Protein AF-A0A0G1XMI0-F1 (afdb_monomer_lite)

Foldseek 3Di:
DDDDDDDQDDDPPPCSVVVQVVVCVVVVHDDDDPDPQLVDPPCCVVRVNDDDDDDDFDQPDPRDTDD

Radius of gyration: 13.02 Å; chains: 1; bounding box: 24×29×34 Å

Secondary structure (DSSP, 8-state):
-PPP-------TTSSHHHHHHHHHHHHT-------TTTTSTT-TGGGTPPPS------B-TTSPBP-

Sequence (67 aa):
MKPKVTAIVGPTASGKTGLGIEVAKRWNGEVISIDSRQVYRGMDIGTAKPEGTWVESEIKKGGSIKD

Organism: NCBI:txid1618979

Structure (mmCIF, N/CA/C/O backbone):
data_AF-A0A0G1XMI0-F1
#
_entry.id   AF-A0A0G1XMI0-F1
#
loop_
_atom_site.group_PDB
_atom_site.id
_atom_site.type_symbol
_atom_site.label_atom_id
_atom_site.label_alt_id
_atom_site.label_comp_id
_atom_site.label_asym_id
_atom_site.label_entity_id
_atom_site.label_seq_id
_atom_site.pdbx_PDB_ins_code
_atom_site.Cartn_x
_atom_site.Cartn_y
_atom_site.Cartn_z
_atom_site.occupancy
_atom_site.B_iso_or_equiv
_atom_site.auth_seq_id
_atom_site.auth_comp_id
_atom_site.auth_asym_id
_atom_site.auth_atom_id
_atom_site.pdbx_PDB_model_num
ATOM 1 N N . MET A 1 1 ? -11.793 11.834 20.430 1.00 75.81 1 MET A N 1
ATOM 2 C CA . MET A 1 1 ? -11.133 10.513 20.284 1.00 75.81 1 MET A CA 1
ATOM 3 C C . MET A 1 1 ? -10.105 10.601 19.165 1.00 75.81 1 MET A C 1
ATOM 5 O O . MET A 1 1 ? -10.351 11.342 18.224 1.00 75.81 1 MET A O 1
ATOM 9 N N . LYS A 1 2 ? -8.964 9.905 19.267 1.00 84.56 2 LYS A N 1
ATOM 10 C CA . LYS A 1 2 ? -7.983 9.833 18.167 1.00 84.56 2 LYS A CA 1
ATOM 11 C C . LYS A 1 2 ? -8.438 8.799 17.119 1.00 84.56 2 LYS A C 1
ATOM 13 O O . LYS A 1 2 ? -9.056 7.813 17.528 1.00 84.56 2 LYS A O 1
ATOM 18 N N . PRO A 1 3 ? -8.143 8.989 15.818 1.00 85.56 3 PRO A N 1
ATOM 19 C CA . PRO A 1 3 ? -8.426 7.981 14.798 1.00 85.56 3 PRO A CA 1
ATOM 20 C C . PRO A 1 3 ? -7.713 6.666 15.125 1.00 85.56 3 PRO A C 1
ATOM 22 O O . PRO A 1 3 ? -6.565 6.678 15.577 1.00 85.56 3 PRO A O 1
ATOM 25 N N . LYS A 1 4 ? -8.384 5.534 14.902 1.00 90.12 4 LYS A N 1
ATOM 26 C CA . LYS A 1 4 ? -7.732 4.221 14.955 1.00 90.12 4 LYS A CA 1
ATOM 27 C C . LYS A 1 4 ? -6.990 4.001 13.640 1.00 90.12 4 LYS A C 1
ATOM 29 O O . LYS A 1 4 ? -7.554 4.248 12.581 1.00 90.12 4 LYS A O 1
ATOM 34 N N . VAL A 1 5 ? -5.749 3.533 13.721 1.00 93.06 5 VAL A N 1
ATOM 35 C CA . VAL A 1 5 ? -4.899 3.274 12.554 1.00 93.06 5 VAL A CA 1
ATOM 36 C C . VAL A 1 5 ? -4.482 1.811 12.569 1.00 93.06 5 VAL A C 1
ATOM 38 O O . VAL A 1 5 ? -3.979 1.319 13.579 1.00 93.06 5 VAL A O 1
ATOM 41 N N . THR A 1 6 ? -4.680 1.125 11.447 1.00 94.50 6 THR A N 1
ATOM 42 C CA . THR A 1 6 ? -4.225 -0.251 11.235 1.00 94.50 6 THR A CA 1
ATOM 43 C C . THR A 1 6 ? -3.034 -0.233 10.286 1.00 94.50 6 THR A C 1
ATOM 45 O O . THR A 1 6 ? -3.140 0.268 9.172 1.00 94.50 6 THR A O 1
ATOM 48 N N . ALA A 1 7 ? -1.902 -0.787 10.722 1.00 96.44 7 ALA A N 1
ATOM 49 C CA . ALA A 1 7 ? -0.708 -0.919 9.896 1.00 96.44 7 ALA A CA 1
ATOM 50 C C . ALA A 1 7 ? -0.597 -2.347 9.349 1.00 96.44 7 ALA A C 1
ATOM 52 O O . ALA A 1 7 ? -0.588 -3.309 10.116 1.00 96.44 7 ALA A O 1
ATOM 53 N N . ILE A 1 8 ? -0.486 -2.479 8.027 1.00 96.56 8 ILE A N 1
ATOM 54 C CA . ILE A 1 8 ? -0.252 -3.758 7.347 1.00 96.56 8 ILE A CA 1
ATOM 55 C C . ILE A 1 8 ? 1.199 -3.771 6.874 1.00 96.56 8 ILE A C 1
ATOM 57 O O . ILE A 1 8 ? 1.576 -3.037 5.963 1.00 96.56 8 ILE A O 1
ATOM 61 N N . VAL A 1 9 ? 2.019 -4.602 7.515 1.00 96.81 9 VAL A N 1
ATOM 62 C CA . VAL A 1 9 ? 3.470 -4.681 7.292 1.00 96.81 9 VAL A CA 1
ATOM 63 C C . VAL A 1 9 ? 3.877 -6.073 6.816 1.00 96.81 9 VAL A C 1
ATOM 65 O O . VAL A 1 9 ? 3.153 -7.045 7.011 1.00 96.81 9 VAL A O 1
ATOM 68 N N . GLY A 1 10 ? 5.033 -6.170 6.162 1.00 95.94 10 GLY A N 1
ATOM 69 C CA . GLY A 1 10 ? 5.536 -7.425 5.599 1.00 95.94 10 GLY A CA 1
ATOM 70 C C . GLY A 1 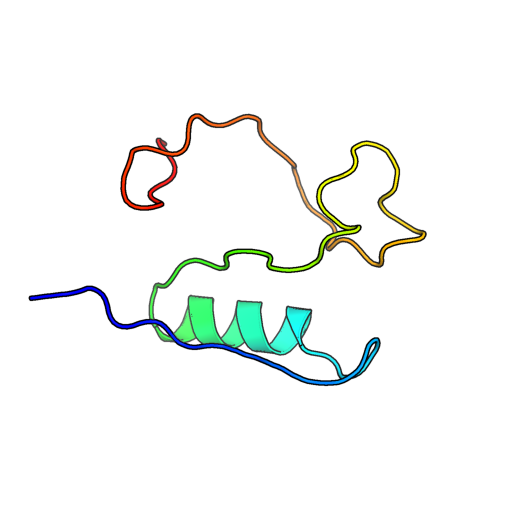10 ? 6.431 -7.212 4.373 1.00 95.94 10 GLY A C 1
ATOM 71 O O . GLY A 1 10 ? 6.477 -6.101 3.830 1.00 95.94 10 GLY A O 1
ATOM 72 N N . PRO A 1 11 ? 7.135 -8.260 3.911 1.00 96.44 11 PRO A N 1
ATOM 73 C CA . PRO A 1 11 ? 8.094 -8.158 2.814 1.00 96.44 11 PRO A CA 1
ATOM 74 C C . PRO A 1 11 ? 7.426 -7.770 1.488 1.00 96.44 11 PRO A C 1
ATOM 76 O O . PRO A 1 11 ? 6.212 -7.898 1.308 1.00 96.44 11 PRO A O 1
ATOM 79 N N . THR A 1 12 ? 8.205 -7.251 0.539 1.00 93.69 12 THR A N 1
ATOM 80 C CA . THR A 1 12 ? 7.726 -7.002 -0.832 1.00 93.69 12 THR A CA 1
ATOM 81 C C . THR A 1 12 ? 7.155 -8.292 -1.433 1.00 93.69 12 THR A C 1
ATOM 83 O O . THR A 1 12 ? 7.610 -9.382 -1.102 1.00 93.69 12 THR A O 1
ATOM 86 N N . ALA A 1 13 ? 6.123 -8.167 -2.273 1.00 93.38 13 ALA A N 1
ATOM 87 C CA . ALA A 1 13 ? 5.381 -9.280 -2.878 1.00 93.38 13 ALA A CA 1
ATOM 88 C C . ALA A 1 13 ? 4.559 -10.176 -1.919 1.00 93.38 13 ALA A C 1
ATOM 90 O O . ALA A 1 13 ? 3.931 -11.124 -2.372 1.00 93.38 13 ALA A O 1
ATOM 91 N N . SER A 1 14 ? 4.439 -9.846 -0.627 1.00 96.56 14 SER A N 1
ATOM 92 C CA . SER A 1 14 ? 3.627 -10.629 0.327 1.00 96.56 14 SER A CA 1
ATOM 93 C C . SER A 1 14 ? 2.105 -10.391 0.263 1.00 96.56 14 SER A C 1
ATOM 95 O O . SER A 1 14 ? 1.394 -10.766 1.190 1.00 96.56 14 SER A O 1
ATOM 97 N N . GLY A 1 15 ? 1.592 -9.694 -0.758 1.00 95.19 15 GLY A N 1
ATOM 98 C CA . GLY A 1 15 ? 0.148 -9.443 -0.921 1.00 95.19 15 GLY A CA 1
ATOM 99 C C . GLY A 1 15 ? -0.459 -8.296 -0.091 1.00 95.19 15 GLY A C 1
ATOM 100 O O . GLY A 1 15 ? -1.679 -8.158 -0.046 1.00 95.19 15 GLY A O 1
ATOM 101 N N . LYS A 1 16 ? 0.357 -7.434 0.537 1.00 96.94 16 LYS A N 1
ATOM 102 C CA . LYS A 1 16 ? -0.117 -6.347 1.428 1.00 96.94 16 LYS A CA 1
ATOM 103 C C . LYS A 1 16 ? -1.148 -5.410 0.795 1.00 96.94 16 LYS A C 1
ATOM 105 O O . LYS A 1 16 ? -2.115 -5.053 1.457 1.00 96.94 16 LYS A O 1
ATOM 110 N N . THR A 1 17 ? -0.942 -5.017 -0.463 1.00 95.25 17 THR A N 1
ATOM 111 C CA . THR A 1 17 ? -1.842 -4.097 -1.175 1.00 95.25 17 THR A CA 1
ATOM 112 C C . THR A 1 17 ? -3.257 -4.665 -1.269 1.00 95.25 17 THR A C 1
ATOM 114 O O . THR A 1 17 ? -4.212 -3.966 -0.946 1.00 95.25 17 THR A O 1
ATOM 117 N N . GLY A 1 18 ? -3.390 -5.946 -1.632 1.00 95.25 18 GLY A N 1
ATOM 118 C CA . GLY A 1 18 ? -4.689 -6.621 -1.707 1.00 95.25 18 GLY A CA 1
ATOM 119 C C . GLY A 1 18 ? -5.382 -6.669 -0.347 1.00 95.25 18 GLY A C 1
ATOM 120 O O . GLY A 1 18 ? -6.519 -6.219 -0.221 1.00 95.25 18 GLY A O 1
ATOM 121 N N . LEU A 1 19 ? -4.656 -7.095 0.694 1.00 96.75 19 LEU A N 1
ATOM 122 C CA . LEU A 1 19 ? -5.186 -7.133 2.059 1.00 96.75 19 LEU A CA 1
ATOM 123 C C . LEU A 1 19 ? -5.626 -5.745 2.550 1.00 96.75 19 LEU A C 1
ATOM 125 O O . LEU A 1 19 ? -6.686 -5.614 3.154 1.00 96.75 19 LEU A O 1
ATOM 129 N N . GLY A 1 20 ? -4.842 -4.697 2.280 1.00 96.00 20 GLY A N 1
ATOM 130 C CA . GLY A 1 20 ? -5.188 -3.327 2.666 1.00 96.00 20 GLY A CA 1
ATOM 131 C C . GLY A 1 20 ? -6.487 -2.841 2.033 1.00 96.00 20 GLY A C 1
ATOM 132 O O . GLY A 1 20 ? -7.315 -2.250 2.724 1.00 96.00 20 GLY A O 1
ATOM 133 N N . ILE A 1 21 ? -6.706 -3.156 0.755 1.00 94.62 21 ILE A N 1
ATOM 134 C CA . ILE A 1 21 ? -7.944 -2.819 0.042 1.00 94.62 21 ILE A CA 1
ATOM 135 C C . ILE A 1 21 ? -9.140 -3.574 0.636 1.00 94.62 21 ILE A C 1
ATOM 137 O O . ILE A 1 21 ? -10.194 -2.976 0.857 1.00 94.62 21 ILE A O 1
ATOM 141 N N . GLU A 1 22 ? -9.001 -4.870 0.918 1.00 96.56 22 GLU A N 1
ATOM 142 C CA . GLU A 1 22 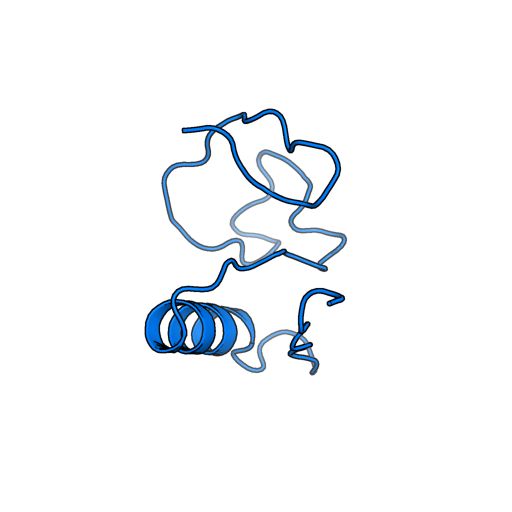? -10.072 -5.671 1.528 1.00 96.56 22 GLU A CA 1
ATOM 143 C C . GLU A 1 22 ? -10.447 -5.169 2.927 1.00 96.56 22 GLU A C 1
ATOM 145 O O . GLU A 1 22 ? -11.629 -5.008 3.239 1.00 96.56 22 GLU A O 1
ATOM 150 N N . VAL A 1 23 ? -9.445 -4.869 3.757 1.00 96.06 23 VAL A N 1
ATOM 151 C CA . VAL A 1 23 ? -9.631 -4.321 5.108 1.00 96.06 23 VAL A CA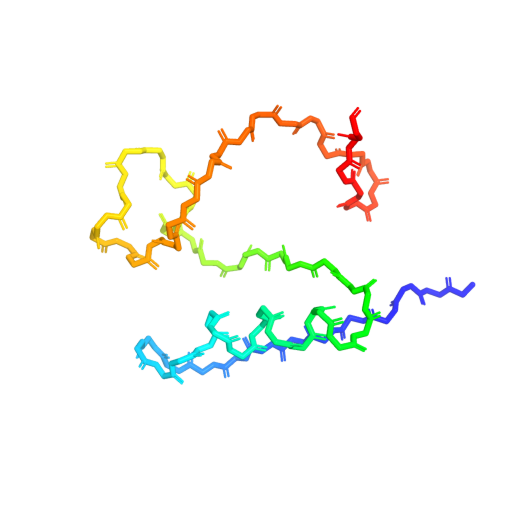 1
ATOM 152 C C . VAL A 1 23 ? -10.328 -2.961 5.056 1.00 96.06 23 VAL A C 1
ATOM 154 O O . VAL A 1 23 ? -11.295 -2.744 5.789 1.00 96.06 23 VAL A O 1
ATOM 157 N N . ALA A 1 24 ? -9.889 -2.070 4.165 1.00 94.94 24 ALA A N 1
ATOM 158 C CA . ALA A 1 24 ? -10.497 -0.756 3.979 1.00 94.94 24 ALA A CA 1
ATOM 159 C C . ALA A 1 24 ? -11.969 -0.867 3.556 1.00 94.94 24 ALA A C 1
ATOM 161 O O . ALA A 1 24 ? -12.830 -0.251 4.182 1.00 94.94 24 ALA A O 1
ATOM 1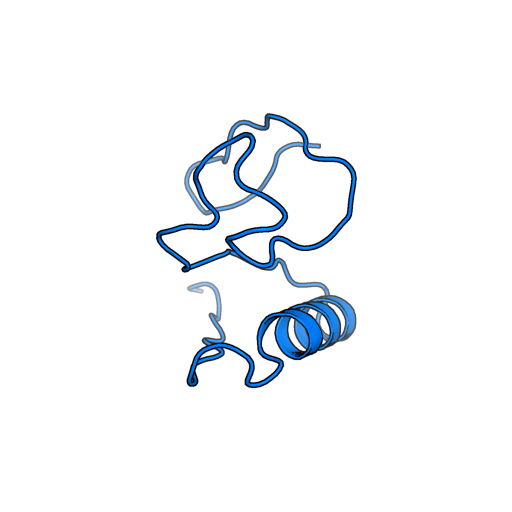62 N N . LYS A 1 25 ? -12.288 -1.731 2.581 1.00 95.38 25 LYS A N 1
ATOM 163 C CA . LYS A 1 25 ? -13.677 -1.999 2.163 1.00 95.38 25 LYS A CA 1
ATOM 164 C C . LYS A 1 25 ? -14.536 -2.535 3.307 1.00 95.38 25 LYS A C 1
ATOM 166 O O . LYS A 1 25 ? -15.672 -2.104 3.473 1.00 95.38 25 LYS A O 1
ATOM 171 N N . ARG A 1 26 ? -14.002 -3.456 4.117 1.00 97.06 26 ARG A N 1
ATOM 172 C CA . ARG A 1 26 ? -14.741 -4.082 5.226 1.00 97.06 26 ARG A CA 1
ATOM 173 C C . ARG A 1 26 ? -15.092 -3.104 6.347 1.00 97.06 26 ARG A C 1
ATOM 175 O O . ARG A 1 26 ? -16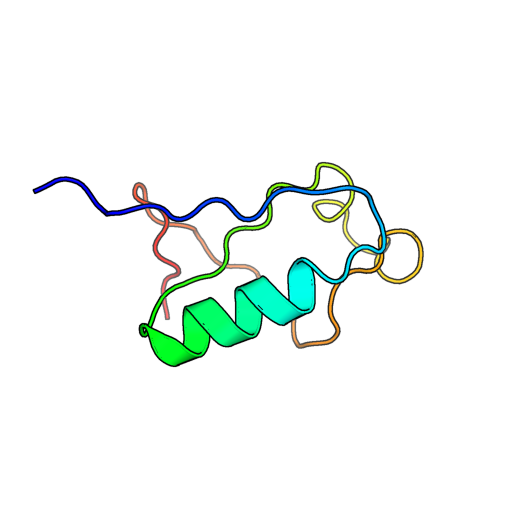.107 -3.295 7.014 1.00 97.06 26 ARG A O 1
ATOM 182 N N . TRP A 1 27 ? -14.259 -2.095 6.581 1.00 94.69 27 TRP A N 1
ATOM 183 C CA . TRP A 1 27 ? -14.429 -1.143 7.684 1.00 94.69 27 TRP A CA 1
ATOM 184 C C . TRP A 1 27 ? -14.763 0.279 7.242 1.00 94.69 27 TRP A C 1
ATOM 186 O O . TRP A 1 27 ? -14.749 1.178 8.080 1.00 94.69 27 TRP A O 1
ATOM 196 N N . ASN A 1 28 ? -15.089 0.480 5.961 1.00 92.88 28 ASN A N 1
ATOM 197 C CA . ASN A 1 28 ? -15.322 1.805 5.385 1.00 92.88 28 ASN A CA 1
ATOM 198 C C . ASN A 1 28 ? -14.169 2.776 5.708 1.00 92.88 28 ASN A C 1
ATOM 200 O O . ASN A 1 28 ? -14.379 3.893 6.181 1.00 92.88 28 ASN A O 1
ATOM 204 N N . GLY A 1 29 ? -12.942 2.278 5.551 1.00 91.62 29 GLY A N 1
ATOM 205 C CA . GLY A 1 29 ? -11.706 3.002 5.814 1.00 91.62 29 GLY A CA 1
ATOM 206 C C . GLY A 1 29 ? -10.995 3.426 4.535 1.00 91.62 29 GLY A C 1
ATOM 207 O O . GLY A 1 29 ? -11.388 3.068 3.427 1.00 91.62 29 GLY A O 1
ATOM 208 N N . GLU A 1 30 ? -9.897 4.150 4.715 1.00 91.62 30 GLU A N 1
ATOM 209 C CA . GLU A 1 30 ? -9.039 4.635 3.635 1.00 91.62 30 GLU A CA 1
ATOM 210 C C . GLU A 1 30 ? -7.683 3.916 3.671 1.00 91.62 30 GLU A C 1
ATOM 212 O O . GLU A 1 30 ? -7.173 3.569 4.741 1.00 91.62 30 GLU A O 1
ATOM 217 N N . VAL A 1 31 ? -7.084 3.697 2.498 1.00 91.94 31 VAL A N 1
ATOM 218 C CA . VAL A 1 31 ? -5.724 3.153 2.380 1.00 91.94 31 VAL A CA 1
ATOM 219 C C . VAL A 1 31 ? -4.748 4.305 2.183 1.00 91.94 31 VAL A C 1
ATOM 221 O O . VAL A 1 31 ? -4.863 5.067 1.229 1.00 91.94 31 VAL A O 1
ATOM 224 N N . ILE A 1 32 ? -3.742 4.384 3.05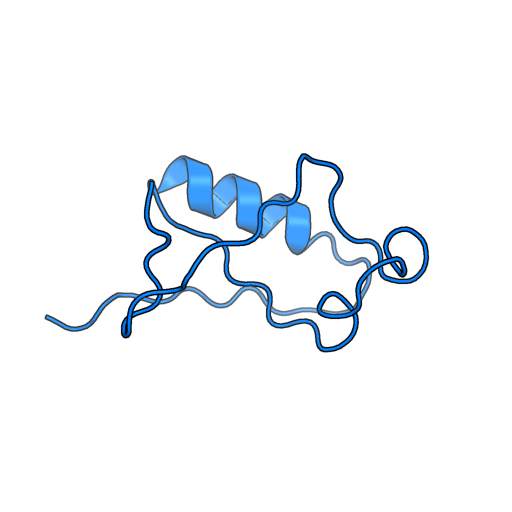1 1.00 92.38 32 ILE A N 1
ATOM 225 C CA . ILE A 1 32 ? -2.611 5.301 2.901 1.00 92.38 32 ILE A CA 1
ATOM 226 C C . ILE A 1 32 ? -1.387 4.464 2.532 1.00 92.38 32 ILE A C 1
ATOM 228 O O . ILE A 1 32 ? -0.985 3.586 3.298 1.00 92.38 32 ILE A O 1
ATOM 232 N N . SER A 1 33 ? -0.797 4.716 1.360 1.00 91.81 33 SER A N 1
ATOM 233 C CA . SER A 1 33 ? 0.447 4.046 0.968 1.00 91.81 33 SER A CA 1
ATOM 234 C C . SER A 1 33 ? 1.614 4.547 1.823 1.00 91.81 33 SER A C 1
ATOM 236 O O . SER A 1 33 ? 1.785 5.750 2.015 1.00 91.81 33 SER A O 1
ATOM 238 N N . ILE A 1 34 ? 2.423 3.612 2.328 1.00 92.56 34 ILE A N 1
ATOM 239 C CA . ILE A 1 34 ? 3.668 3.878 3.072 1.00 92.56 34 ILE A CA 1
ATOM 240 C C . ILE A 1 34 ? 4.853 3.224 2.334 1.00 92.56 34 ILE A C 1
ATOM 242 O O . ILE A 1 34 ? 5.803 2.732 2.937 1.00 92.56 34 ILE A O 1
ATOM 246 N N . ASP A 1 35 ? 4.782 3.171 1.003 1.00 93.00 35 ASP A N 1
ATOM 247 C CA . ASP A 1 35 ? 5.869 2.704 0.142 1.00 93.00 35 ASP A CA 1
ATOM 248 C C . ASP A 1 35 ? 6.588 3.909 -0.480 1.00 93.00 35 ASP A C 1
ATOM 250 O O . ASP A 1 35 ? 5.987 4.716 -1.192 1.00 93.00 35 ASP A O 1
ATOM 254 N N . SER A 1 36 ? 7.890 4.040 -0.219 1.00 93.25 36 SER A N 1
ATOM 255 C CA . SER A 1 36 ? 8.696 5.175 -0.688 1.00 93.25 36 SER A CA 1
ATOM 256 C C . SER A 1 36 ? 8.908 5.207 -2.202 1.00 93.25 36 SER A C 1
ATOM 258 O O . SER A 1 36 ? 9.387 6.212 -2.723 1.00 93.25 36 SER A O 1
ATOM 260 N N . ARG A 1 37 ? 8.575 4.133 -2.924 1.00 94.06 37 ARG A N 1
ATOM 261 C CA . ARG A 1 37 ? 8.728 4.026 -4.380 1.00 94.06 37 ARG A CA 1
ATOM 262 C C . ARG A 1 37 ? 7.414 4.306 -5.105 1.00 94.06 37 ARG A C 1
ATOM 264 O O . ARG A 1 37 ? 7.445 4.855 -6.201 1.00 94.06 37 ARG A O 1
ATOM 271 N N . GLN A 1 38 ? 6.263 4.005 -4.504 1.00 91.94 38 GLN A N 1
ATOM 272 C CA . GLN A 1 38 ? 4.956 4.252 -5.137 1.00 91.94 38 GLN A CA 1
ATOM 273 C C . GLN A 1 38 ? 4.583 5.740 -5.244 1.00 91.94 38 GLN A C 1
ATOM 275 O O . GLN A 1 38 ? 3.683 6.091 -6.004 1.00 91.94 38 GLN A O 1
ATOM 280 N N . VAL A 1 39 ? 5.291 6.632 -4.548 1.00 90.44 39 VAL A N 1
ATOM 281 C CA . VAL A 1 39 ? 5.080 8.088 -4.653 1.00 90.44 39 VAL A CA 1
ATOM 282 C C . VAL A 1 39 ? 5.490 8.665 -6.015 1.00 90.44 39 VAL A C 1
ATOM 284 O O . VAL A 1 39 ? 5.017 9.734 -6.398 1.00 90.44 39 VAL A O 1
ATOM 287 N N . TYR A 1 40 ? 6.363 7.981 -6.763 1.00 91.62 40 TYR A N 1
ATOM 288 C CA . TYR A 1 40 ? 6.859 8.478 -8.045 1.00 91.62 40 TYR A CA 1
ATOM 289 C C . TYR A 1 40 ? 5.828 8.286 -9.164 1.00 91.62 40 TYR A C 1
ATOM 291 O O . TYR A 1 40 ? 5.252 7.207 -9.347 1.00 91.62 40 TYR A O 1
ATOM 299 N N . ARG A 1 41 ? 5.601 9.348 -9.943 1.00 89.50 41 ARG A N 1
ATOM 300 C CA . ARG A 1 41 ? 4.725 9.330 -11.125 1.00 89.50 41 ARG A CA 1
ATOM 301 C C . ARG A 1 41 ? 5.434 8.659 -12.303 1.00 89.50 41 ARG A C 1
ATOM 303 O O . ARG A 1 41 ? 6.639 8.822 -12.464 1.00 89.50 41 ARG A O 1
ATOM 310 N N . GLY A 1 42 ? 4.688 7.901 -13.107 1.00 91.25 42 GLY A N 1
ATOM 311 C CA . GLY A 1 42 ? 5.219 7.170 -14.266 1.00 91.25 42 GLY A CA 1
ATOM 312 C C . GLY A 1 42 ? 6.047 5.923 -13.923 1.00 91.25 42 GLY A C 1
ATOM 313 O O . GLY A 1 42 ? 6.546 5.258 -14.824 1.00 91.25 42 GLY A O 1
ATOM 314 N N . MET A 1 43 ? 6.185 5.576 -12.638 1.00 93.94 43 MET A N 1
ATOM 315 C CA . MET A 1 43 ? 6.905 4.384 -12.171 1.00 93.94 43 MET A CA 1
ATOM 316 C C . MET A 1 43 ? 5.955 3.257 -11.743 1.00 93.94 43 MET A C 1
ATOM 318 O O . MET A 1 43 ? 6.188 2.599 -10.734 1.00 93.94 43 MET A O 1
ATOM 322 N N . ASP A 1 44 ? 4.870 3.019 -12.473 1.00 92.69 44 ASP A N 1
ATOM 323 C CA . ASP A 1 44 ? 3.778 2.172 -11.970 1.00 92.69 44 ASP A CA 1
ATOM 324 C C . ASP A 1 44 ? 4.132 0.674 -12.001 1.00 92.69 44 ASP A C 1
ATOM 326 O O . ASP A 1 44 ? 4.052 -0.006 -10.976 1.00 92.69 44 ASP A O 1
ATOM 330 N N . ILE A 1 45 ? 4.645 0.183 -13.137 1.00 92.50 45 ILE A N 1
ATOM 331 C CA . ILE A 1 45 ? 5.004 -1.236 -13.332 1.00 92.50 45 ILE A CA 1
ATOM 332 C C . ILE A 1 45 ? 6.127 -1.658 -12.373 1.00 92.50 45 ILE A C 1
ATOM 334 O O . ILE A 1 45 ? 5.993 -2.621 -11.622 1.00 92.50 45 ILE A O 1
ATOM 338 N N . GLY A 1 46 ? 7.236 -0.910 -12.354 1.00 93.19 46 GLY A N 1
ATOM 339 C CA . GLY A 1 46 ? 8.421 -1.254 -11.558 1.00 93.19 46 GLY A CA 1
ATOM 340 C C . GLY A 1 46 ? 8.242 -1.115 -10.042 1.00 93.19 46 GLY A C 1
ATOM 341 O O . GLY A 1 46 ? 9.103 -1.566 -9.287 1.00 93.19 46 GLY A O 1
ATOM 342 N N . THR A 1 47 ? 7.154 -0.490 -9.582 1.00 93.00 47 THR A N 1
ATOM 343 C CA . THR A 1 47 ? 6.842 -0.315 -8.151 1.00 93.00 47 THR A CA 1
ATOM 344 C C . THR A 1 47 ? 5.593 -1.076 -7.718 1.00 93.00 47 THR A C 1
ATOM 346 O O . THR A 1 47 ? 5.138 -0.919 -6.582 1.00 93.00 47 THR A O 1
ATOM 349 N N . ALA A 1 48 ? 5.054 -1.923 -8.605 1.00 93.75 48 ALA A N 1
ATOM 350 C CA . ALA A 1 48 ? 3.826 -2.679 -8.380 1.00 93.75 48 ALA A CA 1
ATOM 351 C C . ALA A 1 48 ? 2.691 -1.785 -7.847 1.00 93.75 48 ALA A C 1
ATOM 353 O O . ALA A 1 48 ? 1.986 -2.143 -6.896 1.00 93.75 48 ALA A O 1
ATOM 354 N N . LYS A 1 49 ? 2.561 -0.581 -8.413 1.00 93.12 49 LYS A N 1
ATOM 355 C CA . LYS A 1 49 ? 1.490 0.345 -8.056 1.00 93.12 49 LYS A CA 1
ATOM 356 C C . LYS A 1 49 ? 0.150 -0.261 -8.503 1.00 93.12 49 LYS A C 1
ATOM 358 O O . LYS A 1 49 ? 0.094 -0.812 -9.602 1.00 93.12 49 LYS A O 1
ATOM 363 N N . PRO A 1 50 ? -0.909 -0.214 -7.673 1.00 91.94 50 PRO A N 1
ATOM 364 C CA . PRO A 1 50 ? -2.202 -0.760 -8.068 1.00 91.94 50 PRO A CA 1
ATOM 365 C C . PRO A 1 50 ? -2.759 -0.037 -9.301 1.00 91.94 50 PRO A C 1
ATOM 367 O O . PRO A 1 50 ? -2.570 1.169 -9.468 1.00 91.94 50 PRO A O 1
ATOM 370 N N . GLU A 1 51 ? -3.457 -0.782 -10.155 1.00 90.25 51 GLU A N 1
ATOM 371 C CA . GLU A 1 51 ? -4.178 -0.215 -11.293 1.00 90.25 51 GLU A CA 1
ATOM 372 C C . GLU A 1 51 ? -5.360 0.641 -10.819 1.00 90.25 51 GLU A C 1
ATOM 374 O O . GLU A 1 51 ? -5.994 0.350 -9.801 1.00 90.25 51 GLU A O 1
ATOM 379 N N . GLY A 1 52 ? -5.667 1.697 -11.570 1.00 87.88 52 GLY A N 1
ATOM 380 C CA . GLY A 1 52 ? -6.791 2.580 -11.286 1.00 87.88 52 GLY A CA 1
ATOM 381 C C . GLY A 1 52 ? -6.613 3.973 -11.878 1.00 87.88 52 GLY A C 1
ATOM 382 O O . GLY A 1 52 ? -5.588 4.295 -12.482 1.00 87.88 52 GLY A O 1
ATOM 383 N N . THR A 1 53 ? -7.629 4.810 -11.684 1.00 86.94 53 THR A N 1
ATOM 384 C CA . THR A 1 53 ? -7.566 6.231 -12.027 1.00 86.94 53 THR A CA 1
ATOM 385 C C . THR A 1 53 ? -6.890 6.988 -10.891 1.00 86.94 53 THR A C 1
ATOM 387 O O . THR A 1 53 ? -7.413 7.040 -9.778 1.00 86.94 53 THR A O 1
ATOM 390 N N . TRP A 1 54 ? -5.735 7.585 -11.174 1.00 84.94 54 TRP A N 1
ATOM 391 C CA . TRP A 1 54 ? -5.024 8.439 -10.227 1.00 84.94 54 TRP A CA 1
ATOM 392 C C . TRP A 1 54 ? -5.481 9.882 -10.393 1.00 84.94 54 TRP A C 1
ATOM 394 O O . TRP A 1 54 ? -5.432 10.430 -11.494 1.00 84.94 54 TRP A O 1
ATOM 404 N N . VAL A 1 55 ? -5.923 10.488 -9.295 1.00 82.62 55 VAL A N 1
ATOM 405 C CA . VAL A 1 55 ? -6.346 11.888 -9.252 1.00 82.62 55 VAL A CA 1
ATOM 406 C C . VAL A 1 55 ? -5.405 12.690 -8.367 1.00 82.62 55 VAL A C 1
ATOM 408 O O . VAL A 1 55 ? -4.889 12.193 -7.366 1.00 82.62 55 VAL A O 1
ATOM 411 N N . GLU A 1 56 ? -5.185 13.944 -8.743 1.00 79.75 56 GLU A N 1
ATOM 412 C CA . GLU A 1 56 ? -4.548 14.915 -7.864 1.00 79.75 56 GLU A CA 1
ATOM 413 C C . GLU A 1 56 ? -5.604 15.453 -6.904 1.00 79.75 56 GLU A C 1
ATOM 415 O O . GLU A 1 56 ? -6.619 15.997 -7.334 1.00 79.75 56 GLU A O 1
ATOM 420 N N . SER A 1 57 ? -5.361 15.319 -5.605 1.00 69.69 57 SER A N 1
ATOM 421 C CA . SER A 1 57 ? -6.260 15.834 -4.577 1.00 69.69 57 SER A CA 1
ATOM 422 C C . SER A 1 57 ? -5.468 16.509 -3.470 1.00 69.69 57 SER A C 1
ATOM 424 O O . SER A 1 57 ? -4.456 15.976 -3.008 1.00 69.69 57 SER A O 1
ATOM 426 N N . GLU A 1 58 ? -5.956 17.648 -2.983 1.00 73.62 58 GLU A N 1
ATOM 427 C CA . GLU A 1 58 ? -5.451 18.214 -1.737 1.00 73.62 58 GLU A CA 1
ATOM 428 C C . GLU A 1 58 ? -5.853 17.317 -0.562 1.00 73.62 58 GLU A C 1
ATOM 430 O O . GLU A 1 58 ? -7.033 17.221 -0.212 1.00 73.62 58 GLU A O 1
ATOM 435 N N . ILE A 1 59 ? -4.867 16.705 0.094 1.00 66.38 59 ILE A N 1
ATOM 436 C CA . ILE A 1 59 ? -5.090 16.027 1.370 1.00 66.38 59 ILE A CA 1
ATOM 437 C C . ILE A 1 59 ? -5.285 17.104 2.439 1.00 66.38 59 ILE A C 1
ATOM 439 O O . ILE A 1 59 ? -4.365 17.869 2.749 1.00 66.38 59 ILE A O 1
ATOM 443 N N . LYS A 1 60 ? -6.481 17.174 3.035 1.00 64.69 60 LYS A N 1
ATOM 444 C CA . LYS A 1 60 ? -6.702 18.049 4.193 1.00 64.69 60 LYS A CA 1
ATOM 445 C C . LYS A 1 60 ? -5.818 17.586 5.346 1.00 64.69 60 LYS A C 1
ATOM 447 O O . LYS A 1 60 ? -5.591 16.393 5.553 1.00 64.69 60 LYS A O 1
ATOM 452 N N . LYS A 1 61 ? -5.371 18.537 6.167 1.00 55.78 61 LYS A N 1
ATOM 453 C CA . LYS A 1 61 ? -4.684 18.240 7.429 1.00 55.78 61 LYS A CA 1
ATOM 454 C C . LYS A 1 61 ? -5.543 17.263 8.249 1.00 55.78 61 LYS A C 1
ATOM 456 O O . LYS A 1 61 ? -6.639 17.621 8.664 1.00 55.78 61 LYS A O 1
ATOM 461 N N . GLY A 1 62 ? -5.050 16.037 8.441 1.00 62.75 62 GLY A N 1
ATOM 462 C CA . GLY A 1 62 ? -5.817 14.931 9.031 1.00 62.75 62 GLY A CA 1
ATOM 463 C C . GLY A 1 62 ? -5.993 13.704 8.128 1.00 62.75 62 GLY A C 1
ATOM 464 O O . GLY A 1 62 ? -6.439 12.681 8.633 1.00 62.75 62 GLY A O 1
ATOM 465 N N . GLY A 1 63 ? -5.597 13.772 6.851 1.00 56.88 63 GLY A N 1
ATOM 466 C CA . GLY A 1 63 ? -5.542 12.618 5.943 1.00 56.88 63 GLY A CA 1
ATOM 467 C C . GLY A 1 63 ? -6.746 12.452 5.014 1.00 56.88 63 GLY A C 1
ATOM 468 O O . GLY A 1 63 ? -6.682 11.617 4.125 1.00 56.88 63 GLY A O 1
ATOM 469 N N . SER A 1 64 ? -7.802 13.258 5.165 1.00 58.97 64 SER A N 1
ATOM 470 C CA . SER A 1 64 ? -9.008 13.125 4.340 1.00 58.97 64 SER A CA 1
ATOM 471 C C . SER A 1 64 ? -8.827 13.724 2.945 1.00 58.97 64 SER A C 1
ATOM 473 O O . SER A 1 64 ? -8.408 14.883 2.807 1.00 58.97 64 SER A O 1
ATOM 475 N N . ILE A 1 65 ? -9.195 12.947 1.929 1.00 61.22 65 ILE A N 1
ATOM 476 C CA . ILE A 1 65 ? -9.291 13.378 0.530 1.00 61.22 65 ILE A CA 1
ATOM 477 C C . ILE A 1 65 ? -10.565 14.233 0.378 1.00 61.22 65 ILE A C 1
ATOM 479 O O . ILE A 1 65 ? -11.598 13.918 0.966 1.00 61.22 65 ILE A O 1
ATOM 483 N N . LYS A 1 66 ? -10.488 15.374 -0.324 1.00 54.75 66 LYS A N 1
ATOM 484 C CA . LYS A 1 66 ? -11.685 16.138 -0.732 1.00 54.75 66 LYS A CA 1
ATOM 485 C C . LYS A 1 66 ? -12.333 15.429 -1.926 1.00 54.75 66 LYS A C 1
ATOM 487 O O . LYS A 1 66 ? -11.607 15.145 -2.875 1.00 54.75 66 LYS A O 1
ATOM 492 N N . ASP A 1 67 ? -13.646 15.199 -1.855 1.00 56.50 67 ASP A N 1
ATOM 493 C CA . ASP A 1 67 ? -14.483 14.873 -3.022 1.00 56.50 67 ASP A CA 1
ATOM 494 C C . ASP A 1 67 ? -14.375 15.956 -4.110 1.00 56.50 67 ASP A C 1
ATOM 496 O O . ASP A 1 67 ? -14.287 17.157 -3.739 1.00 56.50 67 ASP A O 1
#

InterPro domains:
  IPR027417 P-loop containing nucleoside triphosphate hydrolase [G3DSA:3.40.50.300] (1-62)
  IPR027417 P-loop containing nucleoside triphosphate hydrolase [SSF52540] (1-54)
  IPR039657 Dimethylallyltransferase [PTHR11088] (2-51)

pLDDT: mean 87.34, std 12.17, range [54.75, 97.06]